Protein AF-A0AAN8PJ83-F1 (afdb_monomer_lite)

Organism: Polyplax serrata (NCBI:txid468196)

Foldseek 3Di:
DDPVVVVVVVVVVVVVVVVVVVVVVVVVVVVVVVVVLVVVLVVQLVVVVVVPDDSVVSSVVSVVVVVVCVVVVVVVVVVCVVCVVCVVVVVVVVVVVVVVCCVPPVVVVVVVD

Structure (mmCIF, N/CA/C/O backbone):
data_AF-A0AAN8PJ83-F1
#
_entry.id   AF-A0AAN8PJ83-F1
#
loop_
_atom_site.group_PDB
_atom_site.id
_atom_site.type_symbol
_atom_site.label_atom_id
_atom_site.label_alt_id
_atom_site.label_comp_id
_atom_site.label_asym_id
_atom_site.label_entity_id
_atom_site.label_seq_id
_atom_site.pdbx_PDB_ins_code
_atom_site.Cartn_x
_atom_site.Cartn_y
_atom_site.Cartn_z
_atom_site.occupancy
_atom_site.B_iso_or_equiv
_atom_site.auth_seq_id
_atom_site.auth_comp_id
_atom_site.auth_asym_id
_atom_site.auth_atom_id
_atom_site.pdbx_PDB_model_num
ATOM 1 N N . MET A 1 1 ? 50.069 -1.045 -23.057 1.00 57.97 1 MET A N 1
ATOM 2 C CA . MET A 1 1 ? 48.849 -1.077 -22.207 1.00 57.97 1 MET A CA 1
ATOM 3 C C . MET A 1 1 ? 47.647 -0.631 -23.044 1.00 57.97 1 MET A C 1
ATOM 5 O O . MET A 1 1 ? 47.529 0.544 -23.358 1.00 57.97 1 MET A O 1
ATOM 9 N N . THR A 1 2 ? 46.806 -1.565 -23.493 1.00 68.44 2 THR A N 1
ATOM 10 C CA . THR A 1 2 ? 45.773 -1.360 -24.531 1.00 68.44 2 THR A CA 1
ATOM 11 C C . THR A 1 2 ? 44.467 -0.755 -23.985 1.00 68.44 2 THR A C 1
ATOM 13 O O . THR A 1 2 ? 43.990 -1.130 -22.910 1.00 68.44 2 THR A O 1
ATOM 16 N N . GLN A 1 3 ? 43.852 0.173 -24.736 1.00 63.19 3 GLN A N 1
ATOM 17 C CA . GLN A 1 3 ? 42.624 0.901 -24.356 1.00 63.19 3 GLN A CA 1
ATOM 18 C C . GLN A 1 3 ? 41.440 -0.009 -23.956 1.00 63.19 3 GLN A C 1
ATOM 20 O O . GLN A 1 3 ? 40.625 0.373 -23.110 1.00 63.19 3 GLN A O 1
ATOM 25 N N . GLY A 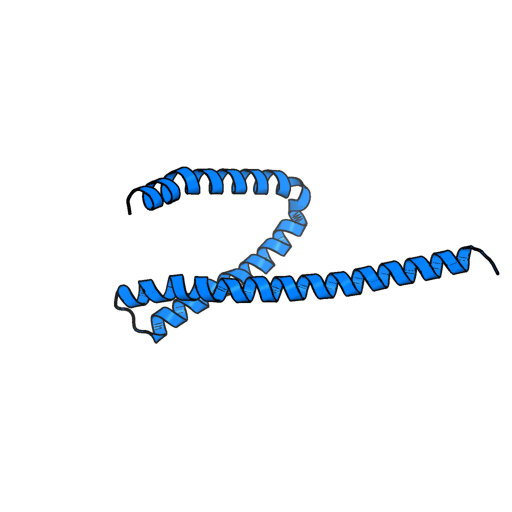1 4 ? 41.375 -1.240 -24.479 1.00 65.25 4 GLY A N 1
ATOM 26 C CA . GLY A 1 4 ? 40.337 -2.222 -24.135 1.00 65.25 4 GLY A CA 1
ATOM 27 C C . GLY A 1 4 ? 40.279 -2.581 -22.642 1.00 65.25 4 GLY A C 1
ATOM 28 O O . GLY A 1 4 ? 39.195 -2.783 -22.094 1.00 65.25 4 GLY A O 1
ATOM 29 N N . SER A 1 5 ? 41.418 -2.565 -21.939 1.00 69.25 5 SER A N 1
ATOM 30 C CA . SER A 1 5 ? 41.477 -2.914 -20.511 1.00 69.25 5 SER A CA 1
ATOM 31 C C . SER A 1 5 ? 40.924 -1.796 -19.604 1.00 69.25 5 SER A C 1
ATOM 33 O O . SER A 1 5 ? 40.311 -2.071 -18.569 1.00 69.25 5 SER A O 1
ATOM 35 N N . LYS A 1 6 ? 41.040 -0.521 -20.020 1.00 72.62 6 LYS A N 1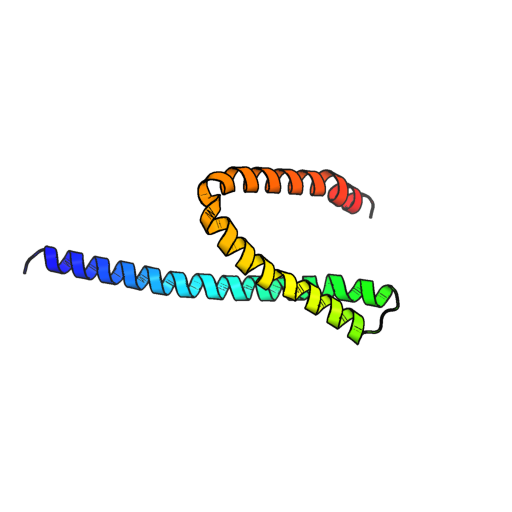
ATOM 36 C CA . LYS A 1 6 ? 40.425 0.626 -19.317 1.00 72.62 6 LYS A CA 1
ATOM 37 C C . LYS A 1 6 ? 38.900 0.643 -19.480 1.00 72.62 6 LYS A C 1
ATOM 39 O O . LYS A 1 6 ? 38.196 0.859 -18.494 1.00 72.62 6 LYS A O 1
ATOM 44 N N . LYS A 1 7 ? 38.382 0.345 -20.681 1.00 72.31 7 LYS A N 1
ATOM 45 C CA . LYS A 1 7 ? 36.932 0.294 -20.960 1.00 72.31 7 LYS A CA 1
ATOM 46 C C . LYS A 1 7 ? 36.238 -0.807 -20.150 1.00 72.31 7 LYS A C 1
ATOM 48 O O . LYS A 1 7 ? 35.234 -0.538 -19.497 1.00 72.31 7 LYS A O 1
ATOM 53 N N . LYS A 1 8 ? 36.841 -2.001 -20.076 1.00 74.12 8 LYS A N 1
ATOM 54 C CA . LYS A 1 8 ? 36.326 -3.126 -19.273 1.00 74.12 8 LYS A CA 1
ATOM 55 C C . LYS A 1 8 ? 36.268 -2.791 -17.775 1.00 74.12 8 LYS A C 1
ATOM 57 O O . LYS A 1 8 ? 35.285 -3.092 -17.108 1.00 74.12 8 LYS A O 1
ATOM 62 N N . ARG A 1 9 ? 37.280 -2.094 -17.239 1.00 74.00 9 ARG A N 1
ATOM 63 C CA . ARG A 1 9 ? 37.285 -1.632 -15.834 1.00 74.00 9 ARG A CA 1
ATOM 64 C C . ARG A 1 9 ? 36.250 -0.537 -15.558 1.00 74.00 9 ARG A C 1
ATOM 66 O O . ARG A 1 9 ? 35.637 -0.547 -14.490 1.00 74.00 9 ARG A O 1
ATOM 73 N N . ALA A 1 10 ? 36.048 0.395 -16.491 1.00 75.62 10 ALA A N 1
ATOM 74 C CA . ALA A 1 10 ? 35.035 1.443 -16.369 1.00 75.62 10 ALA A CA 1
ATOM 75 C C . ALA A 1 10 ? 33.609 0.865 -16.385 1.00 75.62 10 ALA A C 1
ATOM 77 O O . ALA A 1 10 ? 32.772 1.279 -15.583 1.00 75.62 10 ALA A O 1
ATOM 78 N N . ASP A 1 11 ? 33.363 -0.135 -17.231 1.00 77.56 11 ASP A N 1
ATOM 79 C CA . ASP A 1 11 ? 32.073 -0.815 -17.334 1.00 77.56 11 ASP A CA 1
ATOM 80 C C . ASP A 1 11 ? 31.762 -1.661 -16.085 1.00 77.56 11 ASP A C 1
ATOM 82 O O . ASP A 1 11 ? 30.708 -1.514 -15.467 1.00 77.56 11 ASP A O 1
ATOM 86 N N . VAL A 1 12 ? 32.744 -2.419 -15.575 1.00 74.81 12 VAL A N 1
ATOM 87 C CA . VAL A 1 12 ? 32.615 -3.146 -14.295 1.00 74.81 12 VAL A CA 1
ATOM 88 C C . VAL A 1 12 ? 32.314 -2.195 -13.128 1.00 74.81 12 VAL A C 1
ATOM 90 O O . VAL A 1 12 ? 31.505 -2.519 -12.252 1.00 74.81 12 VAL A O 1
ATOM 93 N N . ARG A 1 13 ? 32.917 -0.996 -13.110 1.00 74.69 13 ARG A N 1
ATOM 94 C CA . ARG A 1 13 ? 32.607 0.037 -12.106 1.00 74.69 13 ARG A CA 1
ATOM 95 C C . ARG A 1 13 ? 31.198 0.614 -12.276 1.00 74.69 13 ARG A C 1
ATOM 97 O O . ARG A 1 13 ? 30.549 0.848 -11.259 1.00 74.69 13 ARG A O 1
ATOM 104 N N . ARG A 1 14 ? 30.701 0.808 -13.506 1.00 75.12 14 ARG A N 1
ATOM 105 C CA . ARG A 1 14 ? 29.314 1.246 -13.762 1.00 75.12 14 ARG A CA 1
ATOM 106 C C . ARG A 1 14 ? 28.297 0.199 -13.325 1.00 75.12 14 ARG A C 1
ATOM 108 O O . ARG A 1 14 ? 27.376 0.543 -12.592 1.00 75.12 14 ARG A O 1
ATOM 115 N N . VAL A 1 15 ? 28.496 -1.071 -13.675 1.00 70.94 15 VAL A N 1
ATOM 116 C CA . VAL A 1 15 ? 27.604 -2.169 -13.266 1.00 70.94 15 VAL A CA 1
ATOM 117 C C . VAL A 1 15 ? 27.588 -2.326 -11.742 1.00 70.94 15 VAL A C 1
ATOM 119 O O . VAL A 1 15 ? 26.517 -2.456 -11.148 1.00 70.94 15 VAL A O 1
ATOM 122 N N . ARG A 1 16 ? 28.750 -2.247 -11.072 1.00 71.25 16 ARG A N 1
ATOM 123 C CA . ARG A 1 16 ? 28.811 -2.251 -9.598 1.00 71.25 16 ARG A CA 1
ATOM 124 C C . ARG A 1 16 ? 28.100 -1.041 -8.988 1.00 71.25 16 ARG A C 1
ATOM 126 O O . ARG A 1 16 ? 27.310 -1.234 -8.068 1.00 71.25 16 ARG A O 1
ATOM 133 N N . LYS A 1 17 ? 28.321 0.176 -9.503 1.00 71.38 17 LYS A N 1
ATOM 134 C CA . LYS A 1 17 ? 27.612 1.382 -9.033 1.00 71.38 17 LYS A CA 1
ATOM 135 C C . LYS A 1 17 ? 26.098 1.262 -9.223 1.00 71.38 17 LYS A C 1
ATOM 137 O O . LYS A 1 17 ? 25.367 1.520 -8.275 1.00 71.38 17 LYS A O 1
ATOM 142 N N . GLY A 1 18 ? 25.632 0.783 -10.377 1.00 69.25 18 GLY A N 1
ATOM 143 C CA . GLY A 1 18 ? 24.210 0.554 -10.649 1.00 69.25 18 GLY A CA 1
ATOM 144 C C . GLY A 1 18 ? 23.574 -0.472 -9.705 1.00 69.25 18 GLY A C 1
ATOM 145 O O . GLY A 1 18 ? 22.487 -0.236 -9.184 1.00 69.25 18 GLY A O 1
ATOM 146 N N . LYS A 1 19 ? 24.274 -1.574 -9.393 1.00 66.00 19 LYS A N 1
ATOM 147 C CA . LYS A 1 19 ? 23.802 -2.576 -8.417 1.00 66.00 19 LYS A CA 1
ATOM 148 C C . LYS A 1 19 ? 23.750 -2.031 -6.984 1.00 66.00 19 LYS A C 1
ATOM 150 O O . LYS A 1 19 ? 22.793 -2.317 -6.265 1.00 66.00 19 LYS A O 1
ATOM 155 N N . ILE A 1 20 ? 24.745 -1.244 -6.566 1.00 67.19 20 ILE A N 1
ATOM 156 C CA . ILE A 1 20 ? 24.783 -0.631 -5.225 1.00 67.19 20 ILE A CA 1
ATOM 157 C C . ILE A 1 20 ? 23.690 0.438 -5.092 1.00 67.19 20 ILE A C 1
ATOM 159 O O . ILE A 1 20 ? 22.949 0.447 -4.110 1.00 67.19 20 ILE A O 1
ATOM 163 N N . GLN A 1 21 ? 23.527 1.285 -6.108 1.00 70.62 21 GLN A N 1
ATOM 164 C CA . GLN A 1 21 ? 22.518 2.342 -6.116 1.00 70.62 21 GLN A CA 1
ATOM 165 C C . GLN A 1 21 ? 21.091 1.779 -6.217 1.00 70.62 21 GLN A C 1
ATOM 167 O O . GLN A 1 21 ? 20.183 2.276 -5.553 1.00 70.62 21 GLN A O 1
ATOM 172 N N . GLY A 1 22 ? 20.898 0.686 -6.963 1.00 68.38 22 GLY A N 1
ATOM 173 C CA . GLY A 1 22 ? 19.634 -0.052 -7.009 1.00 68.38 22 GLY A CA 1
ATOM 174 C C . GLY A 1 22 ? 19.255 -0.696 -5.670 1.00 68.38 22 GLY A C 1
ATOM 175 O O . GLY A 1 22 ? 18.084 -0.671 -5.298 1.00 68.38 22 GLY A O 1
ATOM 176 N N . LYS A 1 23 ? 20.231 -1.215 -4.907 1.00 69.06 23 LYS A N 1
ATOM 177 C CA . LYS A 1 23 ? 19.995 -1.736 -3.546 1.00 69.06 23 LYS A CA 1
ATOM 178 C C . LYS A 1 23 ? 19.587 -0.634 -2.564 1.00 69.06 23 LYS A C 1
ATOM 180 O O . LYS A 1 23 ? 18.643 -0.830 -1.805 1.00 69.06 23 LYS A O 1
ATOM 185 N N . GLY A 1 24 ? 20.258 0.520 -2.601 1.00 75.44 24 GLY A N 1
ATOM 186 C CA . GLY A 1 24 ? 19.936 1.656 -1.729 1.00 75.44 24 GLY A CA 1
ATOM 187 C C . GLY A 1 24 ? 18.539 2.229 -1.984 1.00 75.44 24 GLY A C 1
ATOM 188 O O . GLY A 1 24 ? 17.785 2.446 -1.042 1.00 75.44 24 GLY A O 1
ATOM 189 N N . ARG A 1 25 ? 18.154 2.391 -3.257 1.00 78.38 25 ARG A N 1
ATOM 190 C CA . ARG A 1 25 ? 16.838 2.934 -3.641 1.00 78.38 25 ARG A CA 1
ATOM 191 C C . ARG A 1 25 ? 15.663 2.092 -3.147 1.00 78.38 25 ARG A C 1
ATOM 193 O O . ARG A 1 25 ? 14.727 2.647 -2.588 1.00 78.38 25 ARG A O 1
ATOM 200 N N . ARG A 1 26 ? 15.721 0.767 -3.316 1.00 81.88 26 ARG A N 1
ATOM 201 C CA . ARG A 1 26 ? 14.638 -0.143 -2.892 1.00 81.88 26 ARG A CA 1
ATOM 202 C C . ARG A 1 26 ? 14.428 -0.120 -1.383 1.00 81.88 26 ARG A C 1
ATOM 204 O O . ARG A 1 26 ? 13.294 -0.097 -0.930 1.00 81.88 26 ARG A O 1
ATOM 211 N N . ARG A 1 27 ? 15.522 -0.093 -0.618 1.00 84.56 27 ARG A N 1
ATOM 212 C CA . ARG A 1 27 ? 15.467 -0.033 0.845 1.00 84.56 27 ARG A CA 1
ATOM 213 C C . ARG A 1 27 ? 14.862 1.281 1.328 1.00 84.56 27 ARG A C 1
ATOM 215 O O . ARG A 1 27 ? 13.989 1.259 2.181 1.00 84.56 27 ARG A O 1
ATOM 222 N N . ASN A 1 28 ? 15.303 2.401 0.764 1.00 89.44 28 ASN A N 1
ATOM 223 C CA . ASN A 1 28 ? 14.783 3.711 1.147 1.00 89.44 28 ASN A CA 1
ATOM 224 C C . ASN A 1 28 ? 13.296 3.847 0.797 1.00 89.44 28 ASN A C 1
ATOM 226 O O . ASN A 1 28 ? 12.544 4.393 1.591 1.00 89.44 28 ASN A O 1
ATOM 230 N N . LEU A 1 29 ? 12.872 3.307 -0.351 1.00 85.50 29 LEU A N 1
ATOM 231 C CA . LEU A 1 29 ? 11.464 3.279 -0.743 1.00 85.50 29 LEU A CA 1
ATOM 232 C C . LEU A 1 29 ? 10.625 2.410 0.203 1.00 85.50 29 LEU A C 1
ATOM 234 O O . LEU A 1 29 ? 9.593 2.865 0.670 1.00 85.50 29 LEU A O 1
ATOM 238 N N . ALA A 1 30 ? 11.081 1.196 0.525 1.00 85.12 30 ALA A N 1
ATOM 239 C CA . ALA A 1 30 ? 10.369 0.304 1.441 1.00 85.12 30 ALA A CA 1
ATOM 240 C C . ALA A 1 30 ? 10.216 0.913 2.844 1.00 85.12 30 ALA A C 1
ATOM 242 O O . ALA A 1 30 ? 9.159 0.801 3.453 1.00 85.12 30 ALA A O 1
ATOM 243 N N . ILE A 1 31 ? 11.258 1.592 3.337 1.00 87.44 31 ILE A N 1
ATOM 244 C CA . ILE A 1 31 ? 11.196 2.322 4.608 1.00 87.44 31 ILE A CA 1
ATOM 245 C C . ILE A 1 31 ? 10.236 3.513 4.499 1.00 87.44 31 ILE A C 1
ATOM 247 O O . ILE A 1 31 ? 9.434 3.713 5.401 1.00 87.44 31 ILE A O 1
ATOM 251 N N . GLY A 1 32 ? 10.290 4.278 3.404 1.00 87.06 32 GLY A N 1
ATOM 252 C CA . GLY A 1 32 ? 9.395 5.417 3.182 1.00 87.06 32 GLY A CA 1
ATOM 253 C C . GLY A 1 32 ? 7.922 5.011 3.184 1.00 87.06 32 GLY A C 1
ATOM 254 O O . GLY A 1 32 ? 7.141 5.600 3.921 1.00 87.06 32 GLY A O 1
ATOM 255 N N . ILE A 1 33 ? 7.583 3.954 2.441 1.00 85.94 33 ILE A N 1
ATOM 256 C CA . ILE A 1 33 ? 6.233 3.375 2.392 1.00 85.94 33 ILE A CA 1
ATOM 257 C C . ILE A 1 33 ? 5.818 2.859 3.780 1.00 85.94 33 ILE A C 1
ATOM 259 O O . ILE A 1 33 ? 4.759 3.205 4.284 1.00 85.94 33 ILE A O 1
ATOM 263 N N . GLY A 1 34 ? 6.692 2.121 4.472 1.00 84.31 34 GLY A N 1
ATOM 264 C CA . GLY A 1 34 ? 6.384 1.620 5.815 1.00 84.31 34 GLY A CA 1
ATOM 265 C C . GLY A 1 34 ? 6.111 2.722 6.848 1.00 84.31 34 GLY A C 1
ATOM 266 O O . GLY A 1 34 ? 5.283 2.534 7.735 1.00 84.31 34 GLY A O 1
ATOM 267 N N . ILE A 1 35 ? 6.781 3.873 6.736 1.00 87.19 35 ILE A N 1
ATOM 268 C CA . ILE A 1 35 ? 6.578 5.005 7.650 1.00 87.19 35 ILE A CA 1
ATOM 269 C C . ILE A 1 35 ? 5.238 5.707 7.392 1.00 87.19 35 ILE A C 1
ATOM 271 O O . ILE A 1 35 ? 4.573 6.050 8.363 1.00 87.19 35 ILE A O 1
ATOM 275 N N . GLN A 1 36 ? 4.827 5.912 6.134 1.00 89.12 36 GLN A N 1
ATOM 276 C CA . GLN A 1 36 ? 3.527 6.536 5.814 1.00 89.12 36 GLN A CA 1
ATOM 277 C C . GLN A 1 36 ? 2.331 5.610 6.105 1.00 89.12 36 GLN A C 1
ATOM 279 O O . GLN A 1 36 ? 1.278 6.084 6.527 1.00 89.12 36 GLN A O 1
ATOM 284 N N . ASN A 1 37 ? 2.516 4.291 5.990 1.00 83.88 37 ASN A N 1
ATOM 285 C CA . ASN A 1 37 ? 1.439 3.322 6.216 1.00 83.88 37 ASN A CA 1
ATOM 286 C C . ASN A 1 37 ? 1.058 3.205 7.694 1.00 83.88 37 ASN A C 1
ATOM 288 O O . ASN A 1 37 ? -0.029 2.737 8.024 1.00 83.88 37 ASN A O 1
ATOM 292 N N . PHE A 1 38 ? 1.930 3.641 8.606 1.00 80.69 38 PHE A N 1
ATOM 293 C CA . PHE A 1 38 ? 1.618 3.669 10.031 1.00 80.69 38 PHE A CA 1
ATOM 294 C C . PHE A 1 38 ? 0.509 4.695 10.360 1.00 80.69 38 PHE A C 1
ATOM 296 O O . PHE A 1 38 ? -0.501 4.291 10.941 1.00 80.69 38 PHE A O 1
ATOM 303 N N . PRO A 1 39 ? 0.610 5.978 9.948 1.00 81.69 39 PRO A N 1
ATOM 304 C CA . PRO A 1 39 ? -0.510 6.919 9.966 1.00 81.69 39 PRO A CA 1
ATOM 305 C C . PRO A 1 39 ? -1.790 6.397 9.300 1.00 81.69 39 PRO A C 1
ATOM 307 O O . PRO A 1 39 ? -2.864 6.544 9.876 1.00 81.69 39 PRO A O 1
ATOM 310 N N . GLU A 1 40 ? -1.693 5.754 8.134 1.00 80.81 40 GLU A N 1
ATOM 311 C CA . GLU A 1 40 ? -2.860 5.225 7.407 1.00 80.81 40 GLU A CA 1
ATOM 312 C C . GLU A 1 40 ? -3.543 4.076 8.167 1.00 80.81 40 GLU A C 1
ATOM 314 O O . GLU A 1 40 ? -4.763 4.063 8.334 1.00 80.81 40 GLU A O 1
ATOM 319 N N . GLY A 1 41 ? -2.763 3.148 8.728 1.00 81.19 41 GLY A N 1
ATOM 320 C CA . GLY A 1 41 ? -3.281 2.064 9.562 1.00 81.19 41 GLY A CA 1
ATOM 321 C C . GLY A 1 41 ? -3.989 2.581 10.817 1.00 81.19 41 GLY A C 1
ATOM 322 O O . GLY A 1 41 ? -5.041 2.061 11.202 1.00 81.19 41 GLY A O 1
ATOM 323 N N . LEU A 1 42 ? -3.473 3.649 11.432 1.00 81.50 42 LEU A N 1
ATOM 324 C CA . LEU A 1 42 ? -4.142 4.330 12.542 1.00 81.50 42 LEU A CA 1
ATOM 325 C C . LEU A 1 42 ? -5.424 5.044 12.089 1.00 81.50 42 LEU A C 1
ATOM 327 O O . LEU A 1 42 ? -6.435 4.944 12.785 1.00 81.50 42 LEU A O 1
ATOM 331 N N . ALA A 1 43 ? -5.417 5.690 10.920 1.00 82.75 43 ALA A N 1
ATOM 332 C CA . ALA A 1 43 ? -6.586 6.356 10.346 1.00 82.75 43 ALA A CA 1
ATOM 333 C C . ALA A 1 43 ? -7.738 5.385 10.039 1.00 82.75 43 ALA A C 1
ATOM 335 O O . ALA A 1 43 ? -8.893 5.780 10.132 1.00 82.75 43 ALA A O 1
ATOM 336 N N . VAL A 1 44 ? -7.451 4.109 9.758 1.00 82.69 44 VAL A N 1
ATOM 337 C CA . VAL A 1 44 ? -8.474 3.052 9.623 1.00 82.69 44 VAL A CA 1
ATOM 338 C C . VAL A 1 44 ? -8.904 2.494 10.990 1.00 82.69 44 VAL A C 1
ATOM 340 O O . VAL A 1 44 ? -10.080 2.211 11.221 1.00 82.69 44 VAL A O 1
ATOM 343 N N . SER A 1 45 ? -7.971 2.360 11.936 1.00 84.06 45 SER A N 1
ATOM 344 C CA . SER A 1 45 ? -8.224 1.764 13.260 1.00 84.06 45 SER A CA 1
ATOM 345 C C . SER A 1 45 ? -9.056 2.662 14.189 1.00 84.06 45 SER A C 1
ATOM 347 O O . SER A 1 45 ? -9.916 2.187 14.934 1.00 84.06 45 SER A O 1
ATOM 349 N N . LEU A 1 46 ? -8.793 3.969 14.187 1.00 82.62 46 LEU A N 1
ATOM 350 C CA . LEU A 1 46 ? -9.449 4.943 15.064 1.00 82.62 46 LEU A CA 1
ATOM 351 C C . LEU A 1 46 ? -10.965 5.091 14.816 1.00 82.62 46 LEU A C 1
ATOM 353 O O . LEU A 1 46 ? -11.712 5.018 15.797 1.00 82.62 46 LEU A O 1
ATOM 357 N N . PRO A 1 47 ? -11.471 5.211 13.573 1.00 79.06 47 PRO A N 1
ATOM 358 C CA . PRO A 1 47 ? -12.910 5.260 13.326 1.00 79.06 47 PRO A CA 1
ATOM 359 C C . PRO A 1 47 ? -13.598 3.946 13.706 1.00 79.06 47 PRO A C 1
ATOM 361 O O . PRO A 1 47 ? -14.644 3.976 14.344 1.00 79.06 47 PRO A O 1
ATOM 364 N N . LEU A 1 48 ? -12.986 2.782 13.449 1.00 80.56 48 LEU A N 1
ATOM 365 C CA . LEU A 1 48 ? -13.523 1.491 13.911 1.00 80.56 48 LEU A CA 1
ATOM 366 C C . LEU A 1 48 ? -13.698 1.459 15.435 1.00 80.56 48 LEU A C 1
ATOM 368 O O . LEU A 1 48 ? -14.690 0.938 15.943 1.00 80.56 48 LEU A O 1
ATOM 372 N N . LYS A 1 49 ? -12.760 2.047 16.189 1.00 80.81 49 LYS A N 1
ATOM 373 C CA . LYS A 1 49 ? -12.905 2.196 17.642 1.00 80.81 49 LYS A CA 1
ATOM 374 C C . LYS A 1 49 ? -14.055 3.145 18.009 1.00 80.81 49 LYS A C 1
ATOM 376 O O . LYS A 1 49 ? -14.796 2.839 18.944 1.00 80.81 49 LYS A O 1
ATOM 381 N N . ALA A 1 50 ? -14.224 4.244 17.275 1.00 78.19 50 ALA A N 1
ATOM 382 C CA . ALA A 1 50 ? -15.334 5.182 17.456 1.00 78.19 50 ALA A CA 1
ATOM 383 C C . ALA A 1 50 ? -16.708 4.540 17.165 1.00 78.19 50 ALA A C 1
ATOM 385 O O . ALA A 1 50 ? -17.674 4.840 17.857 1.00 78.19 50 ALA A O 1
ATOM 386 N N . PHE A 1 51 ? -16.776 3.570 16.246 1.00 82.25 51 PHE A N 1
ATOM 387 C CA . PHE A 1 51 ? -17.970 2.754 15.972 1.00 82.25 51 PHE A CA 1
ATOM 388 C C . PHE A 1 51 ? -18.250 1.658 17.024 1.00 82.25 51 PHE A C 1
ATOM 390 O O . PHE A 1 51 ? -19.119 0.812 16.825 1.00 82.25 51 PHE A O 1
ATOM 397 N N . GLY A 1 52 ? -17.532 1.649 18.154 1.00 83.19 52 GLY A N 1
ATOM 398 C CA . GLY A 1 52 ? -17.804 0.759 19.288 1.00 83.19 52 GLY A CA 1
ATOM 399 C C . GLY A 1 52 ? -17.020 -0.557 19.297 1.00 83.19 52 GLY A C 1
ATOM 400 O O . GLY A 1 52 ? -17.215 -1.377 20.197 1.00 83.19 52 GLY A O 1
ATOM 401 N N . PHE A 1 53 ? -16.092 -0.779 18.359 1.00 83.19 53 PHE A N 1
ATOM 402 C CA . PHE A 1 53 ? -15.240 -1.972 18.384 1.00 83.19 53 PHE A CA 1
ATOM 403 C C . PHE A 1 53 ? -14.227 -1.931 19.546 1.00 83.19 53 PHE A C 1
ATOM 405 O O . PHE A 1 53 ? -13.866 -0.883 20.092 1.00 83.19 53 PHE A O 1
ATOM 412 N N . SER A 1 54 ? -13.751 -3.101 19.984 1.00 86.31 54 SER A N 1
ATOM 413 C CA . SER A 1 54 ? -12.688 -3.170 20.993 1.00 86.31 54 SER A CA 1
ATOM 414 C C . SER A 1 54 ? -11.357 -2.704 20.396 1.00 86.31 54 SER A C 1
ATOM 416 O O . SER A 1 54 ? -11.100 -2.915 19.214 1.00 86.31 54 SER A O 1
ATOM 418 N N . LEU A 1 55 ? -10.491 -2.096 21.218 1.00 81.31 55 LEU A N 1
ATOM 419 C CA . LEU A 1 55 ? -9.211 -1.525 20.769 1.00 81.31 55 LEU A CA 1
ATOM 420 C C . LEU A 1 55 ? -8.377 -2.550 19.981 1.00 81.31 55 LEU A C 1
ATOM 422 O O . LEU A 1 55 ? -7.841 -2.244 18.922 1.00 81.31 55 LEU A O 1
ATOM 426 N N . TRP A 1 56 ? -8.357 -3.792 20.470 1.00 82.31 56 TRP A N 1
ATOM 427 C CA . TRP A 1 56 ? -7.667 -4.900 19.821 1.00 82.31 56 TRP A CA 1
ATOM 428 C C . TRP A 1 56 ? -8.281 -5.304 18.479 1.00 82.31 56 TRP A C 1
ATOM 430 O O . TRP A 1 56 ? -7.533 -5.580 17.549 1.00 82.31 56 TRP A O 1
ATOM 440 N N . LYS A 1 57 ? -9.615 -5.327 18.343 1.00 82.56 57 LYS A N 1
ATOM 441 C CA . LYS A 1 57 ? -10.263 -5.636 17.057 1.00 82.56 57 LYS A CA 1
ATOM 442 C C . LYS A 1 57 ? -10.002 -4.534 16.035 1.00 82.56 57 LYS A C 1
ATOM 444 O O . LYS A 1 57 ? -9.645 -4.841 14.906 1.00 82.56 57 LYS A O 1
ATOM 449 N N . SER A 1 58 ? -10.118 -3.271 16.440 1.00 84.06 58 SER A N 1
ATOM 450 C CA . SER A 1 58 ? -9.839 -2.128 15.567 1.00 84.06 58 SER A CA 1
ATOM 451 C C . SER A 1 58 ? -8.389 -2.113 15.083 1.00 84.06 58 SER A C 1
ATOM 453 O O . SER A 1 58 ? -8.145 -1.926 13.896 1.00 84.06 58 SER A O 1
ATOM 455 N N . PHE A 1 59 ? -7.436 -2.392 15.979 1.00 83.31 59 PHE A N 1
ATOM 456 C CA . PHE A 1 59 ? -6.025 -2.532 15.620 1.00 83.31 59 PHE A CA 1
ATOM 457 C C . PHE A 1 59 ? -5.788 -3.707 14.662 1.00 83.31 59 PHE A C 1
ATOM 459 O O . PHE A 1 59 ? -5.088 -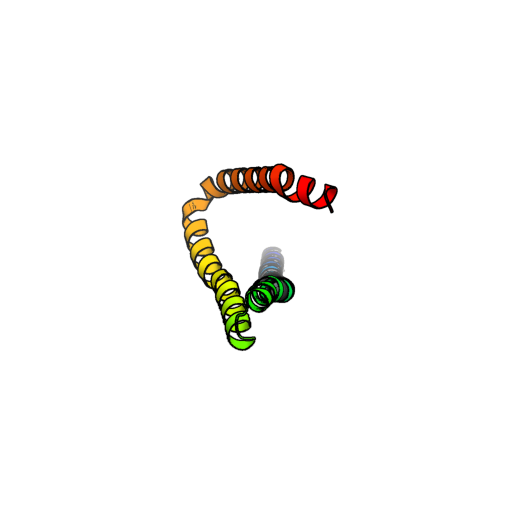3.560 13.665 1.00 83.31 59 PHE A O 1
ATOM 466 N N . TRP A 1 60 ? -6.412 -4.864 14.912 1.00 85.12 60 TRP A N 1
ATOM 467 C CA . TRP A 1 60 ? -6.317 -6.019 14.015 1.00 85.12 60 TRP A CA 1
ATOM 468 C C . TRP A 1 60 ? -6.832 -5.718 12.608 1.00 85.12 60 TRP A C 1
ATOM 470 O O . TRP A 1 60 ? -6.182 -6.098 11.638 1.00 85.12 60 TRP A O 1
ATOM 480 N N . TYR A 1 61 ? -7.951 -5.005 12.478 1.00 83.56 61 TYR A N 1
ATOM 481 C CA . TYR A 1 61 ? -8.459 -4.588 11.172 1.00 83.56 61 TYR A CA 1
ATOM 482 C C . TYR A 1 61 ? -7.542 -3.577 10.473 1.00 83.56 61 TYR A C 1
ATOM 484 O O . TYR A 1 61 ? -7.325 -3.707 9.270 1.00 83.56 61 TYR A O 1
ATOM 492 N N . GLY A 1 62 ? -6.935 -2.637 11.207 1.00 84.50 62 GLY A N 1
ATOM 493 C CA . GLY A 1 62 ? -5.916 -1.739 10.652 1.00 84.50 62 GLY A CA 1
ATOM 494 C C . GLY A 1 62 ? -4.702 -2.494 10.101 1.00 84.50 62 GLY A C 1
ATOM 495 O O . GLY A 1 62 ? -4.274 -2.255 8.973 1.00 84.50 62 GLY A O 1
ATOM 496 N N . GLN A 1 63 ? -4.202 -3.484 10.846 1.00 83.56 63 GLN A N 1
ATOM 497 C CA . GLN A 1 63 ? -3.087 -4.328 10.405 1.00 83.56 63 GLN A CA 1
ATOM 498 C C . GLN A 1 63 ? -3.456 -5.205 9.202 1.00 83.56 63 GLN A C 1
ATOM 500 O O . GLN A 1 63 ? -2.654 -5.352 8.280 1.00 83.56 63 GLN A O 1
ATOM 505 N N . LEU A 1 64 ? -4.669 -5.770 9.184 1.00 84.06 64 LEU A N 1
ATOM 506 C CA . LEU A 1 64 ? -5.173 -6.550 8.051 1.00 84.06 64 LEU A CA 1
ATOM 507 C C . LEU A 1 64 ? -5.298 -5.693 6.788 1.00 84.06 64 LEU A C 1
ATOM 509 O O . LEU A 1 64 ? -4.932 -6.166 5.716 1.00 84.06 64 LEU A O 1
ATOM 513 N N . SER A 1 65 ? -5.735 -4.436 6.919 1.00 83.31 65 SER A N 1
ATOM 514 C CA . SER A 1 65 ? -5.763 -3.472 5.815 1.00 83.31 65 SER A CA 1
ATOM 515 C C . SER A 1 65 ? -4.358 -3.204 5.266 1.00 83.31 65 SER A C 1
ATOM 517 O O . SER A 1 65 ? -4.154 -3.267 4.059 1.00 83.31 65 SER A O 1
ATOM 519 N N . GLY A 1 66 ? -3.360 -2.992 6.132 1.00 81.62 66 GLY A N 1
ATOM 520 C CA . GLY A 1 66 ? -1.966 -2.811 5.699 1.00 81.62 66 GLY A CA 1
ATOM 521 C C . GLY A 1 66 ? -1.353 -4.063 5.053 1.00 81.62 66 GLY A C 1
ATOM 522 O O . GLY A 1 66 ? -0.497 -3.975 4.177 1.00 81.62 66 GLY A O 1
ATOM 523 N N . MET A 1 67 ? -1.821 -5.258 5.421 1.00 83.88 67 MET A N 1
ATOM 524 C CA . MET A 1 67 ? -1.362 -6.520 4.826 1.00 83.88 67 MET A CA 1
ATOM 525 C C . MET A 1 67 ? -1.798 -6.700 3.363 1.00 83.88 67 MET A C 1
ATOM 527 O O . MET A 1 67 ? -1.219 -7.519 2.647 1.00 83.88 67 MET A O 1
ATOM 531 N N . VAL A 1 68 ? -2.780 -5.925 2.900 1.00 86.19 68 VAL A N 1
ATOM 532 C CA . VAL A 1 68 ? -3.246 -5.926 1.508 1.00 86.19 68 VAL A CA 1
ATOM 533 C C . VAL A 1 68 ? -2.164 -5.380 0.565 1.00 86.19 68 VAL A C 1
ATOM 535 O O . VAL A 1 68 ? -1.958 -5.934 -0.514 1.00 86.19 68 VAL A O 1
ATOM 538 N N . GLU A 1 69 ? -1.396 -4.369 0.971 1.00 84.62 69 GLU A N 1
ATOM 539 C CA . GLU A 1 69 ? -0.354 -3.761 0.129 1.00 84.62 69 GLU A CA 1
ATOM 540 C C . GLU A 1 69 ? 0.742 -4.720 -0.350 1.00 84.62 69 GLU A C 1
ATOM 542 O O . GLU A 1 69 ? 1.018 -4.726 -1.549 1.00 84.62 69 GLU A O 1
ATOM 547 N N . PRO A 1 70 ? 1.398 -5.543 0.493 1.00 85.31 70 PRO A N 1
ATOM 548 C CA . PRO A 1 70 ? 2.415 -6.466 -0.001 1.00 85.31 70 PRO A CA 1
ATOM 549 C C . PRO A 1 70 ? 1.822 -7.535 -0.927 1.00 85.31 70 PRO A C 1
ATOM 551 O O . PRO A 1 70 ? 2.469 -7.918 -1.903 1.00 85.31 70 PRO A O 1
ATOM 554 N N . ILE A 1 71 ? 0.588 -7.985 -0.671 1.00 90.75 71 ILE A N 1
ATOM 555 C CA . ILE A 1 71 ? -0.094 -8.987 -1.501 1.00 90.75 71 ILE A CA 1
ATOM 556 C C . ILE A 1 71 ? -0.347 -8.414 -2.898 1.00 90.75 71 ILE A C 1
ATOM 558 O O . ILE A 1 71 ? 0.107 -8.973 -3.900 1.00 90.75 71 ILE A O 1
ATOM 562 N N . PHE A 1 72 ? -1.007 -7.258 -2.970 1.00 88.94 72 PHE A N 1
ATOM 563 C CA . PHE A 1 72 ? -1.294 -6.600 -4.241 1.00 88.94 72 PHE A CA 1
ATOM 564 C C . PHE A 1 72 ? -0.047 -5.994 -4.889 1.00 88.94 72 PHE A C 1
ATOM 566 O O . PHE A 1 72 ? 0.012 -5.911 -6.110 1.00 88.94 72 PHE A O 1
ATOM 573 N N . GLY A 1 73 ? 0.992 -5.659 -4.125 1.00 88.31 73 GLY A N 1
ATOM 574 C CA . GLY A 1 73 ? 2.290 -5.240 -4.650 1.00 88.31 73 GLY A CA 1
ATOM 575 C C . GLY A 1 73 ? 2.997 -6.359 -5.416 1.00 88.31 73 GLY A C 1
ATOM 576 O O . GLY A 1 73 ? 3.552 -6.121 -6.491 1.00 88.31 73 GLY A O 1
ATOM 577 N N . ILE A 1 74 ? 2.930 -7.598 -4.918 1.00 92.19 74 ILE A N 1
ATOM 578 C CA . ILE A 1 74 ? 3.458 -8.773 -5.627 1.00 92.19 74 ILE A CA 1
ATOM 579 C C . ILE A 1 74 ? 2.604 -9.080 -6.861 1.00 92.19 74 ILE A C 1
ATOM 581 O O . ILE A 1 74 ? 3.148 -9.239 -7.955 1.00 92.19 74 ILE A O 1
ATOM 585 N N . LEU A 1 75 ? 1.276 -9.118 -6.714 1.00 92.31 75 LEU A N 1
ATOM 586 C CA . LEU A 1 75 ? 0.364 -9.370 -7.836 1.00 92.31 75 LEU A CA 1
ATOM 587 C C . LEU A 1 75 ? 0.491 -8.297 -8.925 1.00 92.31 75 LEU A C 1
ATOM 589 O O . LEU A 1 75 ? 0.576 -8.620 -10.108 1.00 92.31 75 LEU A O 1
ATOM 593 N N . GLY A 1 76 ? 0.590 -7.030 -8.532 1.00 88.94 76 GLY A N 1
ATOM 594 C CA . GLY A 1 76 ? 0.821 -5.898 -9.417 1.00 88.94 76 GLY A CA 1
ATOM 595 C C . GLY A 1 76 ? 2.162 -6.011 -10.132 1.00 88.94 76 GLY A C 1
ATOM 596 O O . GLY A 1 76 ? 2.213 -5.839 -11.345 1.00 88.94 76 GLY A O 1
ATOM 597 N N . ALA A 1 77 ? 3.239 -6.392 -9.435 1.00 88.94 77 ALA A N 1
ATOM 598 C CA . ALA A 1 77 ? 4.539 -6.621 -10.066 1.00 88.94 77 ALA A CA 1
ATOM 599 C C . ALA A 1 77 ? 4.491 -7.732 -11.133 1.00 88.94 77 ALA A C 1
ATOM 601 O O . ALA A 1 77 ? 5.117 -7.599 -12.190 1.00 88.94 77 ALA A O 1
ATOM 602 N N . LEU A 1 78 ? 3.722 -8.799 -10.888 1.00 91.19 78 LEU A N 1
ATOM 603 C CA . LEU A 1 78 ? 3.491 -9.866 -11.864 1.00 91.19 78 LEU A CA 1
ATOM 604 C C . LEU A 1 78 ? 2.652 -9.371 -13.050 1.00 91.19 78 LEU A C 1
ATOM 606 O O . LEU A 1 78 ? 3.062 -9.547 -14.196 1.00 91.19 78 LEU A O 1
ATOM 610 N N . ALA A 1 79 ? 1.541 -8.677 -12.807 1.00 88.06 79 ALA A N 1
ATOM 611 C CA . ALA A 1 79 ? 0.673 -8.148 -13.860 1.00 88.06 79 ALA A CA 1
ATOM 612 C C . ALA A 1 79 ? 1.398 -7.128 -14.759 1.00 88.06 79 ALA A C 1
ATOM 614 O O . ALA A 1 79 ? 1.376 -7.226 -15.987 1.00 88.06 79 ALA A O 1
ATOM 615 N N . VAL A 1 8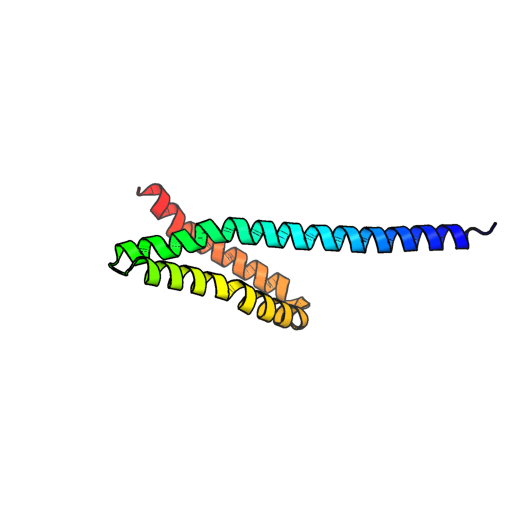0 ? 2.134 -6.195 -14.149 1.00 87.94 80 VAL A N 1
ATOM 616 C CA . VAL A 1 80 ? 2.981 -5.191 -14.817 1.00 87.94 80 VAL A CA 1
ATOM 617 C C . VAL A 1 80 ? 4.020 -5.852 -15.719 1.00 87.94 80 VAL A C 1
ATOM 619 O O . VAL A 1 80 ? 4.355 -5.312 -16.773 1.00 87.94 80 VAL A O 1
ATOM 622 N N . SER A 1 81 ? 4.542 -7.023 -15.336 1.00 86.44 81 SER A N 1
ATOM 623 C CA . SER A 1 81 ? 5.533 -7.734 -16.147 1.00 86.44 81 SER A CA 1
ATOM 624 C C . SER A 1 81 ? 4.981 -8.171 -17.510 1.00 86.44 81 SER A C 1
ATOM 626 O O . SER A 1 81 ? 5.737 -8.168 -18.482 1.00 86.44 81 SER A O 1
ATOM 628 N N . MET A 1 82 ? 3.674 -8.443 -17.592 1.00 86.81 82 MET A N 1
ATOM 629 C CA . MET A 1 82 ? 2.974 -8.865 -18.809 1.00 86.81 82 MET A CA 1
ATOM 630 C C . MET A 1 82 ? 2.338 -7.684 -19.560 1.00 86.81 82 MET A C 1
ATOM 632 O O . MET A 1 82 ? 2.324 -7.669 -20.787 1.00 86.81 82 MET A O 1
ATOM 636 N N . ALA A 1 83 ? 1.865 -6.661 -18.842 1.00 86.31 83 ALA A N 1
ATOM 637 C CA . ALA A 1 83 ? 1.070 -5.560 -19.393 1.00 86.31 83 ALA A CA 1
ATOM 638 C C . ALA A 1 83 ? 1.868 -4.280 -19.721 1.00 86.31 83 ALA A C 1
ATOM 640 O O . ALA A 1 83 ? 1.278 -3.210 -19.869 1.00 86.31 83 ALA A O 1
ATOM 641 N N . ARG A 1 84 ? 3.204 -4.350 -19.846 1.00 84.94 84 ARG A N 1
ATOM 642 C CA . ARG A 1 84 ? 4.085 -3.167 -20.004 1.00 84.94 84 ARG A CA 1
ATOM 643 C C . ARG A 1 84 ? 3.634 -2.126 -21.042 1.00 84.94 84 ARG A C 1
ATOM 645 O O . ARG A 1 84 ? 3.719 -0.943 -20.718 1.00 84.94 84 ARG A O 1
ATOM 652 N N . PRO A 1 85 ? 3.158 -2.506 -22.244 1.00 87.19 85 PRO A N 1
ATOM 653 C CA . PRO A 1 85 ? 2.717 -1.529 -23.242 1.00 87.19 85 PRO A CA 1
ATOM 654 C C . PRO A 1 85 ? 1.409 -0.819 -22.865 1.00 87.19 85 PRO A C 1
ATOM 656 O O . PRO A 1 85 ? 1.162 0.290 -23.324 1.00 87.19 85 PRO A O 1
ATOM 659 N N . LEU A 1 86 ? 0.579 -1.444 -22.026 1.00 89.94 86 LEU A N 1
ATOM 660 C CA . LEU A 1 86 ? -0.729 -0.931 -21.612 1.00 89.94 86 LEU A CA 1
ATOM 661 C C . LEU A 1 86 ? -0.643 -0.023 -20.374 1.00 89.94 86 LEU A C 1
ATOM 663 O O . LEU A 1 86 ? -1.513 0.818 -20.158 1.00 89.94 86 LEU A O 1
ATOM 667 N N . LEU A 1 87 ? 0.428 -0.155 -19.583 1.00 88.81 87 LEU A N 1
ATOM 668 C CA . LEU A 1 87 ? 0.663 0.639 -18.374 1.00 88.81 87 LEU A CA 1
ATOM 669 C C . LEU A 1 87 ? 0.529 2.155 -18.549 1.00 88.81 87 LEU A C 1
ATOM 671 O O . LEU A 1 87 ? -0.130 2.745 -17.700 1.00 88.81 87 LEU A O 1
ATOM 675 N N . PRO A 1 88 ? 1.109 2.821 -19.570 1.00 90.69 88 PRO A N 1
ATOM 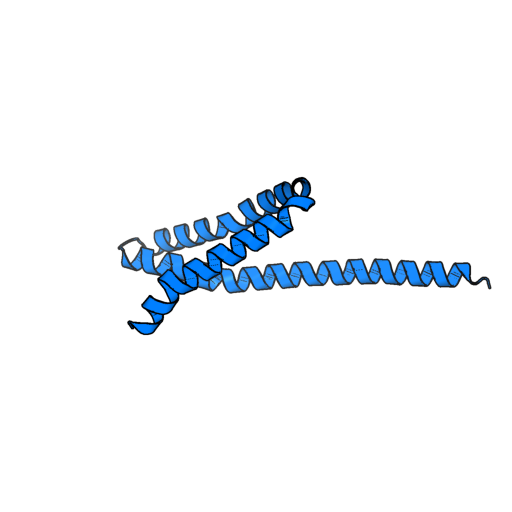676 C CA . PRO A 1 88 ? 0.989 4.274 -19.678 1.00 90.69 88 PRO A CA 1
ATOM 677 C C . PRO A 1 88 ? -0.468 4.727 -19.824 1.00 90.69 88 PRO A C 1
ATOM 679 O O . PRO A 1 88 ? -0.855 5.703 -19.190 1.00 90.69 88 PRO A O 1
ATOM 682 N N . TYR A 1 89 ? -1.285 3.981 -20.572 1.00 93.50 89 TYR A N 1
ATOM 683 C CA . TYR A 1 89 ? -2.711 4.271 -20.742 1.00 93.50 89 TYR A CA 1
ATOM 684 C C . TYR A 1 89 ? -3.502 4.025 -19.452 1.00 93.50 89 TYR A C 1
ATOM 686 O O . TYR A 1 89 ? -4.315 4.855 -19.044 1.00 93.50 89 TYR A O 1
ATOM 694 N N . ALA A 1 90 ? -3.224 2.912 -18.767 1.00 90.31 90 ALA A N 1
ATOM 695 C CA . ALA A 1 90 ? -3.857 2.591 -17.491 1.00 90.31 90 ALA A CA 1
ATOM 696 C C . ALA A 1 90 ? -3.498 3.612 -16.396 1.00 90.31 90 ALA A C 1
A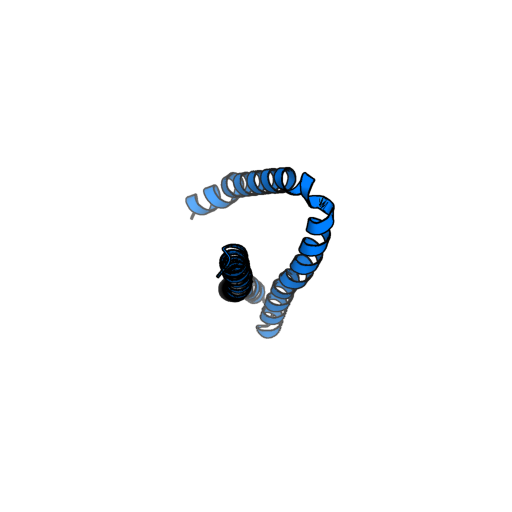TOM 698 O O . ALA A 1 90 ? -4.370 4.061 -15.658 1.00 90.31 90 ALA A O 1
ATOM 699 N N . LEU A 1 91 ? -2.229 4.028 -16.320 1.00 90.94 91 LEU A N 1
ATOM 700 C CA . LEU A 1 91 ? -1.765 5.038 -15.369 1.00 90.94 91 LEU A CA 1
ATOM 701 C C . LEU A 1 91 ? -2.343 6.421 -15.678 1.00 90.94 91 LEU A C 1
ATOM 703 O O . LEU A 1 91 ? -2.734 7.117 -14.746 1.00 90.94 91 LEU A O 1
ATOM 707 N N . SER A 1 92 ? -2.455 6.813 -16.955 1.00 94.25 92 SER A N 1
ATOM 708 C CA . SER A 1 92 ? -3.117 8.076 -17.315 1.00 94.25 92 SER A CA 1
ATOM 709 C C . SER A 1 92 ? -4.597 8.077 -16.940 1.00 94.25 92 SER A C 1
ATOM 711 O O . SER A 1 92 ? -5.105 9.081 -16.450 1.00 94.25 92 SER A O 1
ATOM 713 N N . PHE A 1 93 ? -5.275 6.940 -17.112 1.00 94.44 93 PHE A N 1
ATOM 714 C CA . PHE A 1 93 ? -6.668 6.784 -16.711 1.00 94.44 93 PHE A CA 1
ATOM 715 C C . PHE A 1 93 ? -6.827 6.861 -15.186 1.00 94.44 93 PHE A C 1
ATOM 717 O O . PHE A 1 93 ? -7.650 7.627 -14.693 1.00 94.44 93 PHE A O 1
ATOM 724 N N . ALA A 1 94 ? -5.993 6.137 -14.434 1.00 92.94 94 ALA A N 1
ATOM 725 C CA . ALA A 1 94 ? -6.003 6.170 -12.973 1.00 92.94 94 ALA A CA 1
ATOM 726 C C . ALA A 1 94 ? -5.705 7.574 -12.416 1.00 92.94 94 ALA A C 1
ATOM 728 O O . ALA A 1 94 ? -6.361 8.013 -11.474 1.00 92.94 94 ALA A O 1
ATOM 729 N N . ALA A 1 95 ? -4.758 8.302 -13.018 1.00 94.69 95 ALA A N 1
ATOM 730 C CA . ALA A 1 95 ? -4.469 9.685 -12.648 1.00 94.69 95 ALA A CA 1
ATOM 731 C C . ALA A 1 95 ? -5.678 10.606 -12.886 1.00 94.69 95 ALA A C 1
ATOM 733 O O . ALA A 1 95 ? -6.010 11.408 -12.018 1.00 94.69 95 ALA A O 1
ATOM 734 N N . GLY A 1 96 ? -6.364 10.461 -14.026 1.00 94.19 96 GLY A N 1
ATOM 735 C CA . GLY A 1 96 ? -7.592 11.206 -14.312 1.00 94.19 96 GLY A CA 1
ATOM 736 C C . GLY A 1 96 ? -8.711 10.914 -13.308 1.00 94.19 96 GLY A C 1
ATOM 737 O O . GLY A 1 96 ? -9.336 11.844 -12.807 1.00 94.19 96 GLY A O 1
ATOM 738 N N . ALA A 1 97 ? -8.912 9.641 -12.955 1.00 94.69 97 ALA A N 1
ATOM 739 C CA . ALA A 1 97 ? -9.893 9.240 -11.948 1.00 94.69 97 ALA A CA 1
ATOM 740 C C . ALA A 1 97 ? -9.594 9.854 -10.569 1.00 94.69 97 ALA A C 1
ATOM 742 O O . ALA A 1 97 ? -10.496 10.389 -9.933 1.00 94.69 97 ALA A O 1
ATOM 743 N N . MET A 1 98 ? -8.330 9.849 -10.135 1.00 94.56 98 MET A N 1
ATOM 744 C CA . MET A 1 98 ? -7.940 10.472 -8.864 1.00 94.56 98 MET A CA 1
ATOM 745 C C . MET A 1 98 ? -8.150 11.990 -8.860 1.00 94.56 98 MET A C 1
ATOM 747 O O . MET A 1 98 ? -8.565 12.537 -7.845 1.00 94.56 98 MET A O 1
ATOM 751 N N . ILE A 1 99 ? -7.917 12.679 -9.983 1.00 94.12 99 ILE A N 1
ATOM 752 C CA . ILE A 1 99 ? -8.214 14.116 -10.093 1.00 94.12 99 ILE A CA 1
ATOM 753 C C . ILE A 1 99 ? -9.721 14.371 -9.980 1.00 94.12 99 ILE A C 1
ATOM 755 O O . ILE A 1 99 ? -10.115 15.287 -9.265 1.00 94.12 99 ILE A O 1
ATOM 759 N N . TYR A 1 100 ? -10.557 13.566 -10.647 1.00 93.75 100 TYR A N 1
ATOM 760 C CA . TYR A 1 100 ? -12.015 13.691 -10.555 1.00 93.75 100 TYR A CA 1
ATOM 761 C C . TYR A 1 100 ? -12.501 13.533 -9.109 1.00 93.75 100 TYR A C 1
ATOM 763 O O . TYR A 1 100 ? -13.183 14.418 -8.609 1.00 93.75 100 TYR A O 1
ATOM 771 N N . VAL A 1 101 ? -12.076 12.467 -8.419 1.00 90.50 101 VAL A N 1
ATOM 772 C CA . VAL A 1 101 ? -12.449 12.208 -7.014 1.00 90.50 101 VAL A CA 1
ATOM 773 C C . VAL A 1 101 ? -12.023 13.356 -6.099 1.00 90.50 101 VAL A C 1
ATOM 775 O O . VAL A 1 101 ? -12.784 13.789 -5.244 1.00 90.50 101 VAL A O 1
ATOM 778 N N . VAL A 1 102 ? -10.819 13.903 -6.289 1.00 91.62 102 VAL A N 1
ATOM 779 C CA . VAL A 1 102 ? -10.357 15.048 -5.489 1.00 91.62 102 VAL A CA 1
ATOM 780 C C . VAL A 1 102 ? -11.242 16.277 -5.708 1.00 91.62 102 VAL A C 1
ATOM 782 O O . VAL A 1 102 ? -11.538 16.990 -4.752 1.00 91.62 102 VAL A O 1
ATOM 785 N N . VAL A 1 103 ? -11.658 16.541 -6.946 1.00 93.06 103 VAL A N 1
ATOM 786 C CA . VAL A 1 103 ? -12.510 17.695 -7.258 1.00 93.06 103 VAL A CA 1
ATOM 787 C C . VAL A 1 103 ? -13.936 17.513 -6.739 1.00 93.06 103 VAL A C 1
ATOM 789 O O . VAL A 1 103 ? -14.514 18.488 -6.269 1.00 93.06 103 VAL A O 1
ATOM 792 N N . ASP A 1 104 ? -14.482 16.302 -6.829 1.00 91.25 104 ASP A N 1
ATOM 793 C CA . ASP A 1 104 ? -15.876 15.994 -6.487 1.00 91.25 104 ASP A CA 1
ATOM 794 C C . ASP A 1 104 ? -16.082 15.816 -4.976 1.00 91.25 104 ASP A C 1
ATOM 796 O O . ASP A 1 104 ? -17.018 16.373 -4.412 1.00 91.25 104 ASP A O 1
ATOM 800 N N . ASP A 1 105 ? -15.169 15.114 -4.298 1.00 83.62 105 ASP A N 1
ATOM 801 C CA . ASP A 1 105 ? -15.332 14.762 -2.883 1.00 83.62 105 ASP A CA 1
ATOM 802 C C . ASP A 1 105 ? -14.481 15.658 -1.963 1.00 83.62 105 ASP A C 1
ATOM 804 O O . ASP A 1 105 ? -14.994 16.290 -1.039 1.00 83.62 105 ASP A O 1
ATOM 808 N N . ILE A 1 106 ? -13.171 15.770 -2.228 1.00 85.56 106 ILE A N 1
ATOM 809 C CA . ILE A 1 106 ? -12.217 16.393 -1.287 1.00 85.56 106 ILE A CA 1
ATOM 810 C C . ILE A 1 106 ? -12.345 17.925 -1.252 1.00 85.56 106 ILE A C 1
ATOM 812 O O . ILE A 1 106 ? -12.287 18.517 -0.175 1.00 85.56 106 ILE A O 1
ATOM 816 N N . ILE A 1 107 ? -12.488 18.599 -2.403 1.00 86.31 107 ILE A N 1
ATOM 817 C CA . ILE A 1 107 ? -12.593 20.074 -2.450 1.00 86.31 107 ILE A CA 1
ATOM 818 C C . ILE A 1 107 ? -13.870 20.578 -1.750 1.00 86.31 107 ILE A C 1
ATOM 820 O O . ILE A 1 107 ? -13.765 21.528 -0.961 1.00 86.31 107 ILE A O 1
ATOM 824 N N . PRO A 1 108 ? -15.060 19.987 -1.983 1.00 89.19 108 PRO A N 1
ATOM 825 C CA . PRO A 1 108 ? -16.268 20.392 -1.273 1.00 89.19 108 PRO A CA 1
ATOM 826 C C . PRO A 1 108 ? -16.195 20.110 0.226 1.00 89.19 108 PRO A C 1
ATOM 828 O O . PRO A 1 108 ? -16.566 20.978 1.016 1.00 89.19 108 PRO A O 1
ATOM 831 N N . GLU A 1 109 ? -15.663 18.954 0.632 1.00 84.25 109 GLU A N 1
ATOM 832 C CA . GLU A 1 109 ? -15.499 18.596 2.046 1.00 84.25 109 GLU A CA 1
ATOM 833 C C . GLU A 1 109 ? -14.533 19.553 2.767 1.00 84.25 109 GLU A C 1
ATOM 835 O O . GLU A 1 109 ? -14.842 20.045 3.850 1.00 84.25 109 GLU A O 1
ATOM 840 N N . ALA A 1 110 ? -13.417 19.922 2.126 1.00 75.69 110 ALA A N 1
ATOM 841 C CA . ALA A 1 110 ? -12.438 20.866 2.670 1.00 75.69 110 ALA A CA 1
ATOM 842 C C . ALA A 1 110 ? -12.929 22.325 2.739 1.00 75.69 110 ALA A C 1
ATOM 844 O O . ALA A 1 110 ? -12.367 23.115 3.494 1.00 75.69 110 ALA A O 1
ATOM 845 N N . SER A 1 111 ? -13.940 22.697 1.945 1.00 70.94 111 SER A N 1
ATOM 846 C CA . SER A 1 111 ? -14.507 24.058 1.920 1.00 70.94 111 SER A CA 1
ATOM 847 C C . SER A 1 111 ? -15.756 24.213 2.798 1.00 70.94 111 SER A C 1
ATOM 849 O O . SER A 1 111 ? -16.228 25.333 2.986 1.00 70.94 111 SER A O 1
ATOM 851 N N . SER A 1 112 ? -16.309 23.100 3.292 1.00 65.00 112 SER A N 1
ATOM 852 C CA . SER A 1 112 ? -17.553 23.056 4.076 1.00 65.00 112 SER A CA 1
ATOM 853 C C . SER A 1 112 ? -17.327 22.785 5.573 1.00 65.00 112 SER A C 1
ATOM 855 O O . SER A 1 112 ? -18.303 22.731 6.324 1.00 65.00 112 SER A O 1
ATOM 857 N N . GLY A 1 113 ? -16.069 22.601 5.997 1.00 52.81 113 GLY A N 1
ATOM 858 C CA . GLY A 1 113 ? -15.633 22.538 7.400 1.00 52.81 113 GLY A CA 1
ATOM 859 C C . GLY A 1 113 ? -14.972 23.833 7.850 1.00 52.81 113 GLY A C 1
ATOM 860 O O . GLY A 1 113 ? -15.110 24.157 9.050 1.00 52.81 113 GLY A O 1
#

InterPro domains:
  IPR003689 Zinc/iron permease [PF02535] (29-111)

Secondary structure (DSSP, 8-state):
--HHHHHHHHHHHHHHHHHHHHHHHHHHHHHHHHHHHHHHHHHHHHHHHHTT--HHHHHHHHHHHHHHHHHHHHHHHHHHHH-TTTHHHHHHHHHHHHHHHIIIIIHHHHH--

pLDDT: mean 82.44, std 8.55, range [52.81, 94.69]

Radius of gyration: 22.42 Å; chains: 1; bounding box: 67×34×46 Å

Sequence (113 aa):
MTQGSKKKRADVRRVRKGKIQGKGRRRNLAIGIGIQNFPEGLAVSLPLKAFGFSLWKSFWYGQLSGMVEPIFGILGALAVSMARPLLPYALSFAAGAMIYVVVDDIIPEASSG